Protein AF-A0A963Q5G5-F1 (afdb_monomer_lite)

pLDDT: mean 93.92, std 6.42, range [62.44, 97.62]

Secondary structure (DSSP, 8-state):
---S----SSS-B---GGG-SS-BSTTTTTTTT-------------

Structure (mmCIF, N/CA/C/O backbone):
data_AF-A0A963Q5G5-F1
#
_entry.id   AF-A0A963Q5G5-F1
#
loop_
_atom_site.group_PDB
_atom_site.id
_atom_site.type_symbol
_atom_site.label_atom_id
_atom_site.label_alt_id
_atom_site.label_comp_id
_atom_site.label_asym_id
_atom_site.label_entity_id
_atom_site.label_seq_id
_atom_site.pdbx_PDB_ins_code
_atom_site.Cartn_x
_atom_site.Cartn_y
_a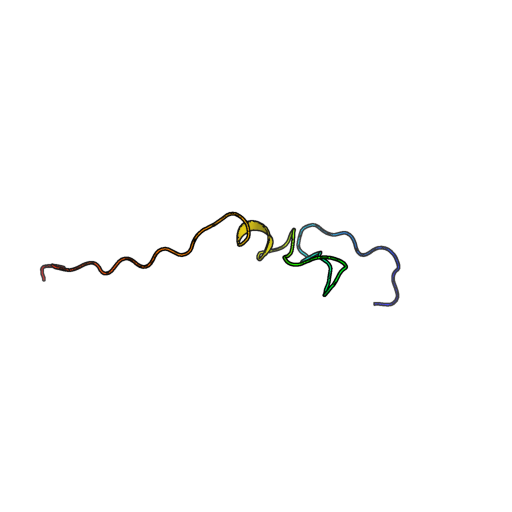tom_site.Cartn_z
_atom_site.occupancy
_atom_site.B_iso_or_equiv
_atom_site.auth_seq_id
_atom_site.auth_comp_id
_atom_site.auth_asym_id
_atom_site.auth_atom_id
_atom_site.pdbx_PDB_model_num
ATOM 1 N N . VAL A 1 1 ? 3.360 5.126 -18.704 1.00 82.75 1 VAL A N 1
ATOM 2 C CA . VAL A 1 1 ? 3.914 4.253 -19.774 1.00 82.75 1 VAL A CA 1
ATOM 3 C C . VAL A 1 1 ? 4.477 5.153 -20.862 1.00 82.75 1 VAL A C 1
ATOM 5 O O . VAL A 1 1 ? 3.911 6.218 -21.058 1.00 82.75 1 VAL A O 1
ATOM 8 N N . ASN A 1 2 ? 5.585 4.777 -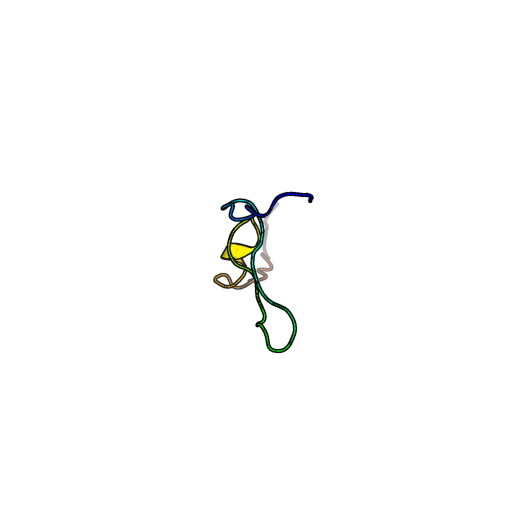21.509 1.00 93.81 2 ASN A N 1
ATOM 9 C CA . ASN A 1 2 ? 6.320 5.623 -22.469 1.00 93.81 2 ASN A CA 1
ATOM 10 C C . ASN A 1 2 ? 6.922 6.907 -21.853 1.00 93.81 2 ASN A C 1
ATOM 12 O O . ASN A 1 2 ? 7.073 7.919 -22.526 1.00 93.81 2 ASN A O 1
ATOM 16 N N . THR A 1 3 ? 7.275 6.851 -20.565 1.00 95.88 3 THR A N 1
ATOM 17 C CA . THR A 1 3 ? 8.060 7.867 -19.844 1.00 95.88 3 THR A CA 1
ATOM 18 C C . THR A 1 3 ? 9.022 7.164 -18.886 1.00 95.88 3 THR A C 1
ATOM 20 O O . THR A 1 3 ? 8.669 6.121 -18.332 1.00 95.88 3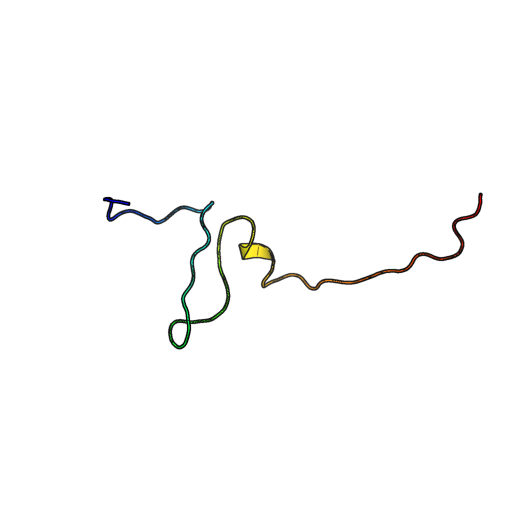 THR A O 1
ATOM 23 N N . GLY A 1 4 ? 10.225 7.718 -18.707 1.00 95.12 4 GLY A N 1
ATOM 24 C CA . GLY A 1 4 ? 11.215 7.241 -17.732 1.00 95.12 4 GLY A CA 1
ATOM 25 C C . GLY A 1 4 ? 11.101 7.904 -16.355 1.00 95.12 4 GLY A C 1
ATOM 26 O O . GLY A 1 4 ? 11.661 7.403 -15.385 1.00 95.12 4 GLY A O 1
ATOM 27 N N . LEU A 1 5 ? 10.360 9.012 -16.254 1.00 95.88 5 LEU A N 1
ATOM 28 C CA . LEU A 1 5 ? 10.078 9.687 -14.989 1.00 95.88 5 LEU A CA 1
ATOM 29 C C . LEU A 1 5 ? 8.757 9.158 -14.439 1.00 95.88 5 LEU A C 1
ATOM 31 O O . LEU A 1 5 ? 7.698 9.407 -15.014 1.00 95.88 5 LEU A O 1
ATOM 35 N N . ILE A 1 6 ? 8.839 8.402 -13.348 1.00 94.75 6 ILE A N 1
ATOM 36 C CA . ILE A 1 6 ? 7.681 7.744 -12.727 1.00 94.75 6 ILE A CA 1
ATOM 37 C C . ILE A 1 6 ? 7.445 8.186 -11.279 1.00 94.75 6 ILE A C 1
ATOM 39 O O . ILE A 1 6 ? 6.362 7.958 -10.747 1.00 94.75 6 ILE A O 1
ATOM 43 N N . SER A 1 7 ? 8.440 8.812 -10.644 1.00 96.31 7 SER A N 1
ATOM 44 C CA . SER A 1 7 ? 8.415 9.183 -9.229 1.00 96.31 7 SER A CA 1
ATOM 45 C C . SER A 1 7 ? 7.331 10.218 -8.938 1.00 96.31 7 SER A C 1
ATOM 47 O O . SER A 1 7 ? 7.399 11.345 -9.423 1.00 96.31 7 SER A O 1
ATOM 49 N N . THR A 1 8 ? 6.347 9.832 -8.130 1.00 96.00 8 THR A N 1
ATOM 50 C CA . THR A 1 8 ? 5.231 10.675 -7.680 1.00 96.00 8 THR A CA 1
ATOM 51 C C . THR A 1 8 ? 4.795 10.220 -6.289 1.00 96.00 8 THR A C 1
ATOM 53 O O . THR A 1 8 ? 4.915 9.041 -5.961 1.00 96.00 8 THR A O 1
ATOM 56 N N . ALA A 1 9 ? 4.305 11.143 -5.458 1.00 96.06 9 ALA A N 1
ATOM 57 C CA . ALA A 1 9 ? 3.898 10.822 -4.089 1.00 96.06 9 ALA A CA 1
ATOM 58 C C . ALA A 1 9 ? 2.558 10.067 -4.028 1.00 96.06 9 ALA A C 1
ATOM 60 O O . ALA A 1 9 ? 2.333 9.294 -3.100 1.00 96.06 9 ALA A O 1
ATOM 61 N N . GLU A 1 10 ? 1.667 10.269 -5.005 1.00 96.88 10 GLU A N 1
ATOM 62 C CA . GLU A 1 10 ? 0.360 9.602 -5.037 1.00 96.88 10 GLU A CA 1
ATOM 63 C C . GLU A 1 10 ? 0.395 8.151 -5.540 1.00 96.88 10 GLU A C 1
ATOM 65 O O . GLU A 1 10 ? -0.593 7.432 -5.376 1.00 96.88 10 GLU A O 1
ATOM 70 N N . ALA A 1 11 ? 1.499 7.705 -6.145 1.00 96.81 11 ALA A N 1
ATOM 71 C CA . ALA A 1 11 ? 1.634 6.350 -6.669 1.00 96.81 11 ALA A CA 1
ATOM 72 C C . ALA A 1 11 ? 2.298 5.406 -5.649 1.00 96.81 11 ALA A C 1
ATOM 74 O O . ALA A 1 11 ? 3.210 5.822 -4.936 1.00 96.81 11 ALA A O 1
ATOM 75 N N . PRO A 1 12 ? 1.869 4.131 -5.567 1.00 96.31 12 PRO A N 1
ATOM 76 C CA . PRO A 1 12 ? 2.508 3.155 -4.692 1.00 96.31 12 PRO A CA 1
ATOM 77 C C . PRO A 1 12 ? 3.836 2.674 -5.284 1.00 96.31 12 PRO A C 1
ATOM 79 O O . PRO A 1 12 ? 3.862 2.115 -6.386 1.00 96.31 12 PRO A O 1
ATOM 82 N N . PHE A 1 13 ? 4.921 2.816 -4.527 1.00 97.62 13 PHE A N 1
ATOM 83 C CA . PHE A 1 13 ? 6.259 2.350 -4.896 1.00 97.62 13 PHE A CA 1
ATOM 84 C C . PHE A 1 13 ? 6.710 1.186 -4.015 1.00 97.62 13 PHE A C 1
ATOM 86 O O . PHE A 1 13 ? 6.500 1.189 -2.811 1.00 97.62 13 PHE A O 1
ATOM 93 N N . GLY A 1 14 ? 7.335 0.169 -4.610 1.00 96.50 14 GLY A N 1
ATOM 94 C CA . GLY A 1 14 ? 7.920 -0.948 -3.868 1.00 96.50 14 GLY A CA 1
ATOM 95 C C . GLY A 1 14 ? 8.240 -2.153 -4.750 1.00 96.50 14 GLY A C 1
ATOM 96 O O . GLY A 1 14 ? 7.767 -2.269 -5.884 1.00 96.50 14 GLY A O 1
ATOM 97 N N . GLY A 1 15 ? 9.067 -3.053 -4.222 1.00 97.25 15 GLY A N 1
ATOM 98 C CA . GLY A 1 15 ? 9.564 -4.232 -4.931 1.00 97.25 15 GLY A CA 1
ATOM 99 C C . GLY A 1 15 ? 8.616 -5.432 -4.910 1.00 97.25 15 GLY A C 1
ATOM 100 O O . GLY A 1 15 ? 7.533 -5.412 -4.331 1.00 97.25 15 GLY A O 1
ATOM 101 N N . VAL A 1 16 ? 9.018 -6.516 -5.563 1.00 97.50 16 VAL A N 1
ATOM 102 C CA . VAL A 1 16 ? 8.379 -7.830 -5.411 1.00 97.50 16 VAL A CA 1
ATOM 103 C C . VAL A 1 16 ? 9.463 -8.882 -5.189 1.00 97.50 16 VAL A C 1
ATOM 105 O O . VAL A 1 16 ? 10.579 -8.738 -5.693 1.00 97.50 16 VAL A O 1
ATOM 108 N N . LYS A 1 17 ? 9.137 -9.974 -4.487 1.00 95.81 17 LYS A N 1
ATOM 109 C CA . LYS A 1 17 ? 10.069 -11.080 -4.190 1.00 95.81 17 LYS A CA 1
ATOM 110 C C . LYS A 1 17 ? 11.297 -10.579 -3.408 1.00 95.81 17 LYS A C 1
ATOM 112 O O . LYS A 1 17 ? 11.151 -9.948 -2.372 1.00 95.81 17 LYS A O 1
ATOM 117 N N . GLN A 1 18 ? 12.507 -10.854 -3.900 1.00 97.19 18 GLN A N 1
ATOM 118 C CA . GLN A 1 18 ? 13.760 -10.451 -3.257 1.00 97.19 18 GLN A CA 1
ATOM 119 C C . GLN A 1 18 ? 14.027 -8.943 -3.330 1.00 97.19 18 GLN A C 1
ATOM 121 O O . GLN A 1 18 ? 14.861 -8.448 -2.583 1.00 97.19 18 GLN A O 1
ATOM 126 N N . SER A 1 19 ? 13.323 -8.202 -4.192 1.00 97.19 19 SER A N 1
ATOM 127 C CA . SER A 1 19 ? 13.435 -6.740 -4.251 1.00 97.19 19 SER A CA 1
ATOM 128 C C . SER A 1 19 ? 12.681 -6.032 -3.120 1.00 97.19 19 SER A C 1
ATOM 130 O O . SER A 1 19 ? 12.782 -4.815 -3.017 1.00 97.19 19 SER A O 1
ATOM 132 N N . GLY A 1 20 ? 11.903 -6.764 -2.314 1.00 97.62 20 GLY A N 1
ATOM 133 C CA . GLY A 1 20 ? 11.185 -6.232 -1.158 1.00 97.62 20 GLY A CA 1
ATOM 134 C C . GLY A 1 20 ? 9.726 -6.681 -1.075 1.00 97.62 20 GLY A C 1
ATOM 135 O O . GLY A 1 20 ? 9.157 -7.234 -2.023 1.00 97.62 20 GLY A O 1
ATOM 136 N N . LEU A 1 21 ? 9.138 -6.406 0.084 1.00 96.19 21 LEU A N 1
ATOM 137 C CA . LEU A 1 21 ? 7.718 -6.526 0.407 1.00 96.19 21 LEU A CA 1
ATOM 138 C C . LEU A 1 21 ? 7.246 -5.151 0.895 1.00 96.19 21 LEU A C 1
ATOM 140 O O . 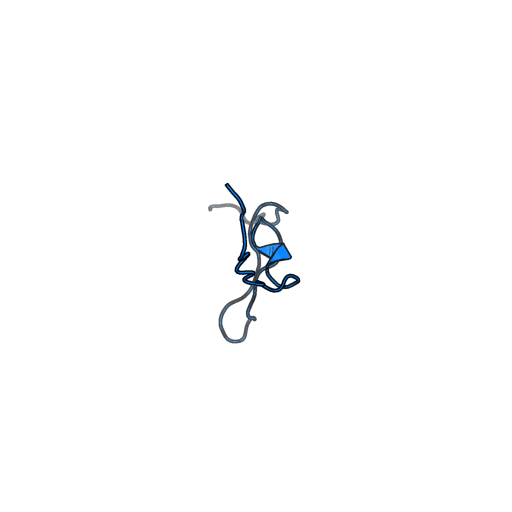LEU A 1 21 ? 8.084 -4.353 1.304 1.00 96.19 21 LEU A O 1
ATOM 144 N N . GLY A 1 22 ? 5.944 -4.877 0.826 1.00 95.56 22 GLY A N 1
ATOM 145 C CA . GLY A 1 22 ? 5.420 -3.571 1.230 1.00 95.56 22 GLY A CA 1
ATOM 146 C C . GLY A 1 22 ? 5.345 -2.539 0.113 1.00 95.56 22 GLY A C 1
ATOM 147 O O . GLY A 1 22 ? 5.729 -2.810 -1.034 1.00 95.56 22 GLY A O 1
ATOM 148 N N . ARG A 1 23 ? 4.790 -1.368 0.417 1.00 96.81 23 ARG A N 1
ATOM 149 C CA . ARG A 1 23 ? 4.626 -0.250 -0.520 1.00 96.81 23 ARG A CA 1
ATOM 150 C C . ARG A 1 23 ? 4.687 1.070 0.237 1.00 96.81 23 ARG A C 1
ATOM 152 O O . ARG A 1 23 ? 3.983 1.256 1.217 1.00 96.81 23 ARG A O 1
ATOM 159 N N . GLU A 1 24 ? 5.419 2.020 -0.325 1.00 97.44 24 GLU A N 1
ATOM 160 C CA . GLU A 1 24 ? 5.493 3.400 0.147 1.00 97.44 24 GLU A CA 1
ATOM 161 C C . GLU A 1 24 ? 4.723 4.349 -0.787 1.00 97.44 24 GLU A C 1
ATOM 163 O O . GLU A 1 24 ? 4.478 4.039 -1.959 1.00 97.44 24 GLU A O 1
ATOM 168 N N . GLY A 1 25 ? 4.348 5.526 -0.272 1.00 95.81 25 GLY A N 1
ATOM 169 C CA . GLY A 1 25 ? 3.556 6.518 -1.008 1.00 95.81 25 GLY A CA 1
ATOM 170 C C . GLY A 1 25 ? 2.107 6.081 -1.255 1.00 95.81 25 GLY A C 1
ATOM 171 O O . GLY A 1 25 ? 1.667 5.008 -0.836 1.00 95.81 25 GLY A O 1
ATOM 172 N N . SER A 1 26 ? 1.336 6.907 -1.962 1.00 96.94 26 SER A N 1
ATOM 173 C CA . SER A 1 26 ? -0.104 6.718 -2.201 1.00 96.94 26 SER A CA 1
ATOM 174 C C . SER A 1 26 ? -0.937 6.550 -0.922 1.00 96.94 26 SER A C 1
ATOM 176 O O . SER A 1 26 ? -0.488 6.818 0.189 1.00 96.94 26 SER A O 1
ATOM 178 N N . LYS A 1 27 ? -2.174 6.067 -1.078 1.00 96.06 27 LYS A N 1
ATOM 179 C CA . LYS A 1 27 ? -3.030 5.658 0.040 1.00 96.06 27 LYS A CA 1
ATOM 180 C C . LYS A 1 27 ? -2.524 4.421 0.795 1.00 96.06 27 LYS A C 1
ATOM 182 O O . LYS A 1 27 ? -2.917 4.245 1.935 1.00 96.06 27 LYS A O 1
ATOM 187 N N . TYR A 1 28 ? -1.685 3.590 0.172 1.00 95.94 28 TYR A N 1
ATOM 188 C CA . TYR A 1 28 ? -1.196 2.340 0.772 1.00 95.94 28 TYR A CA 1
ATOM 189 C C . TYR A 1 28 ? 0.028 2.542 1.674 1.00 95.94 28 TYR A C 1
ATOM 191 O O . TYR A 1 28 ? 0.341 1.675 2.477 1.00 95.94 28 TYR A O 1
ATOM 199 N N . GLY A 1 29 ? 0.718 3.683 1.568 1.00 95.56 29 GLY A N 1
ATOM 200 C CA . GLY A 1 29 ? 1.966 3.914 2.294 1.00 95.56 29 GLY A CA 1
ATOM 201 C C . GLY A 1 29 ? 1.812 3.941 3.814 1.00 95.56 29 GLY A C 1
ATOM 202 O O . GLY A 1 29 ? 2.746 3.589 4.521 1.00 95.56 29 GLY A O 1
ATOM 203 N N . LEU A 1 30 ? 0.643 4.336 4.331 1.00 96.06 30 LEU A N 1
ATOM 204 C CA . LEU A 1 30 ? 0.381 4.326 5.775 1.00 96.06 30 LEU A CA 1
ATOM 205 C C . LEU A 1 30 ? 0.008 2.940 6.308 1.00 96.06 30 LEU A C 1
ATOM 207 O O . LEU A 1 30 ? 0.129 2.720 7.512 1.00 96.06 30 LEU A O 1
ATOM 211 N N . ASP A 1 31 ? -0.412 2.011 5.446 1.00 96.00 31 ASP A N 1
ATOM 212 C CA . ASP A 1 31 ? -0.857 0.680 5.870 1.00 96.00 31 ASP A CA 1
ATOM 213 C C . ASP A 1 31 ? 0.287 -0.123 6.513 1.00 96.00 31 ASP A C 1
ATOM 215 O O . ASP A 1 31 ? 0.031 -0.974 7.356 1.00 96.00 31 ASP A O 1
ATOM 219 N N . GLU A 1 32 ? 1.551 0.179 6.188 1.00 94.81 32 GLU A N 1
ATOM 220 C CA . GLU A 1 32 ? 2.725 -0.469 6.803 1.00 94.81 32 GLU A CA 1
ATOM 221 C C . GLU A 1 32 ? 3.055 0.049 8.213 1.00 94.81 32 GLU A C 1
ATOM 223 O O . GLU A 1 32 ? 3.885 -0.532 8.911 1.00 94.81 32 GLU A O 1
ATOM 228 N N . PHE A 1 33 ? 2.411 1.137 8.645 1.00 96.06 33 PHE A N 1
ATOM 229 C CA . PHE A 1 33 ? 2.651 1.781 9.943 1.00 96.06 33 PHE A CA 1
ATOM 230 C C . PHE A 1 33 ? 1.435 1.731 10.874 1.00 96.06 33 PHE A C 1
ATOM 232 O O . PHE A 1 33 ? 1.496 2.232 12.000 1.00 96.06 33 PHE A O 1
ATOM 239 N N . MET A 1 34 ? 0.318 1.167 10.413 1.00 95.81 34 MET A N 1
ATOM 240 C CA . MET A 1 34 ? -0.930 1.084 11.162 1.00 95.81 34 MET A CA 1
ATOM 241 C C . MET A 1 34 ? -1.326 -0.369 11.387 1.00 95.81 34 MET A C 1
ATOM 243 O O . MET A 1 34 ? -1.160 -1.219 10.523 1.00 95.81 34 MET A O 1
ATOM 247 N N . GLU A 1 35 ? -1.934 -0.634 12.539 1.00 96.00 35 GLU A N 1
ATOM 248 C CA . GLU A 1 35 ? -2.474 -1.948 12.871 1.00 96.00 35 GLU A CA 1
ATOM 249 C C . GLU A 1 35 ? -3.999 -1.912 12.842 1.00 96.00 35 GLU A C 1
ATOM 251 O O . GLU A 1 35 ? -4.636 -1.044 13.453 1.00 96.00 35 GLU A O 1
ATOM 256 N N . ILE A 1 36 ? -4.602 -2.885 12.160 1.00 95.69 36 ILE A N 1
ATOM 257 C CA . ILE A 1 36 ? -6.057 -3.016 12.123 1.00 95.69 36 ILE A CA 1
ATOM 258 C C . ILE A 1 36 ? -6.528 -3.564 13.469 1.00 95.69 36 ILE A C 1
ATOM 260 O O . ILE A 1 36 ? -6.206 -4.684 13.861 1.00 95.69 36 ILE A O 1
ATOM 264 N N . LYS A 1 37 ? -7.354 -2.781 14.164 1.00 97.12 37 LYS A N 1
ATOM 265 C CA . LYS A 1 37 ? -7.974 -3.177 15.428 1.00 97.12 37 LYS A CA 1
ATOM 266 C C . LYS A 1 37 ? -9.485 -3.256 15.278 1.00 97.12 37 LYS A C 1
ATOM 268 O O . LYS A 1 37 ? -10.152 -2.244 15.088 1.00 97.12 37 LYS A O 1
ATOM 273 N N . TYR A 1 38 ? -10.025 -4.460 15.419 1.00 96.31 38 TYR A N 1
ATOM 274 C CA . TYR A 1 38 ? -11.465 -4.676 15.499 1.00 96.31 38 TYR A CA 1
ATOM 275 C C . TYR A 1 38 ? -11.978 -4.389 16.918 1.00 96.31 38 TYR A C 1
ATOM 277 O O . TYR A 1 38 ? -11.408 -4.878 17.894 1.00 96.31 38 TYR A O 1
ATOM 285 N N . ILE A 1 39 ? -13.060 -3.612 17.033 1.00 94.56 39 ILE A N 1
ATOM 286 C CA . ILE A 1 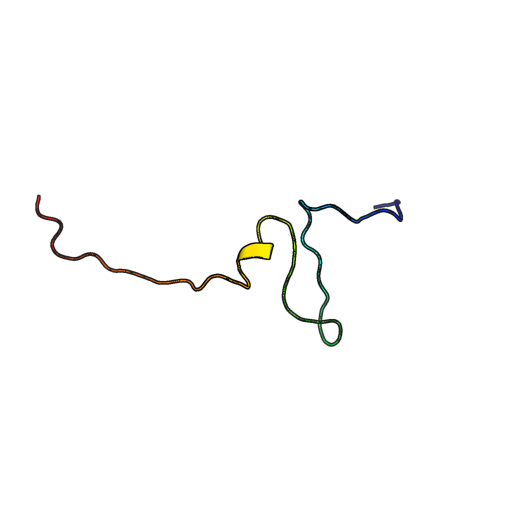39 ? -13.720 -3.298 18.307 1.00 94.56 39 ILE A CA 1
ATOM 287 C C . ILE A 1 39 ? -15.217 -3.591 18.166 1.00 94.56 39 ILE A C 1
ATOM 289 O O . ILE A 1 39 ? -15.910 -2.942 17.387 1.00 94.56 39 ILE A O 1
ATOM 293 N N . CYS A 1 40 ? -15.711 -4.559 18.940 1.00 93.56 40 CYS A N 1
ATOM 294 C CA . CYS A 1 40 ? -17.135 -4.873 19.042 1.00 93.56 40 CYS A CA 1
ATOM 295 C C . CYS A 1 40 ? -17.734 -4.091 20.215 1.00 93.56 40 CYS A C 1
ATOM 297 O O . CYS A 1 40 ? -17.485 -4.421 21.375 1.00 93.56 40 CYS A O 1
ATOM 299 N N . LEU A 1 41 ? -18.482 -3.031 19.915 1.00 91.69 41 LEU A N 1
ATOM 300 C CA . LEU A 1 41 ? -19.157 -2.230 20.933 1.00 91.69 41 LEU A CA 1
ATOM 301 C C . LEU A 1 41 ? -20.476 -2.910 21.323 1.00 91.69 41 LEU A C 1
ATOM 303 O O . LEU A 1 41 ? -21.397 -2.997 20.514 1.00 91.69 41 LEU A O 1
ATOM 307 N N . GLY A 1 42 ? -20.549 -3.413 22.555 1.00 92.44 42 GLY A N 1
ATOM 308 C CA . GLY A 1 42 ? -21.786 -3.912 23.161 1.00 92.44 42 GLY A CA 1
ATOM 309 C C . GLY A 1 42 ? -22.521 -2.819 23.943 1.00 92.44 42 GLY A C 1
ATOM 310 O O . GLY A 1 42 ? -21.930 -1.795 24.271 1.00 92.44 42 GLY A O 1
ATOM 311 N N . GLY A 1 43 ? -23.796 -3.054 24.269 1.00 83.50 43 GLY A N 1
ATOM 312 C CA . GLY A 1 43 ? -24.572 -2.151 25.132 1.00 83.50 43 GLY A CA 1
ATOM 313 C C . GLY A 1 43 ? -24.909 -0.803 24.492 1.00 83.50 43 GLY A C 1
ATOM 314 O O . GLY A 1 43 ? -24.898 0.216 25.171 1.00 83.50 43 GLY A O 1
ATOM 315 N N . LEU A 1 44 ? -25.172 -0.780 23.181 1.00 81.94 44 LEU A N 1
ATOM 316 C CA . LEU A 1 44 ? -25.776 0.385 22.537 1.00 81.94 44 LEU A CA 1
ATOM 317 C C . LEU A 1 44 ? -27.240 0.458 22.993 1.00 81.94 44 LEU A C 1
ATOM 319 O O . LEU A 1 44 ? -28.112 -0.148 22.372 1.00 81.94 44 LEU A O 1
ATOM 323 N N . ASP A 1 45 ? -27.470 1.113 24.130 1.00 76.69 45 ASP A N 1
ATOM 324 C CA . ASP A 1 45 ? -28.809 1.337 24.670 1.00 76.69 45 ASP A CA 1
ATOM 325 C C . ASP A 1 45 ? -29.649 2.142 23.662 1.00 76.69 45 ASP A C 1
ATOM 327 O O . ASP A 1 45 ? -29.189 3.141 23.101 1.00 76.69 45 ASP A O 1
ATOM 331 N N . THR A 1 46 ? -30.867 1.657 23.413 1.00 62.44 46 THR A N 1
ATOM 332 C CA . THR A 1 46 ? -31.897 2.268 22.556 1.00 62.44 46 THR A CA 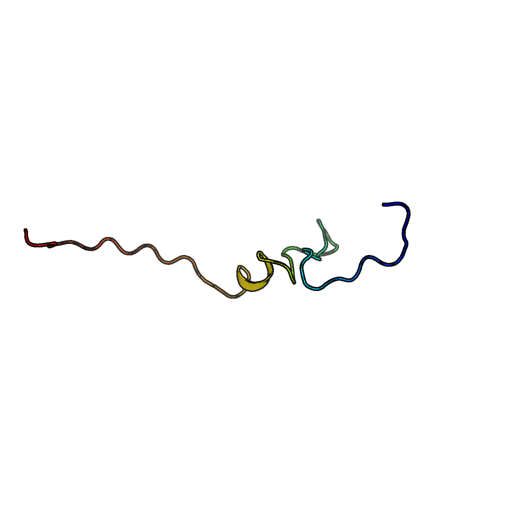1
ATOM 333 C C . THR A 1 46 ? -32.782 3.232 23.322 1.00 62.44 46 THR A C 1
ATOM 335 O O . THR A 1 46 ? -33.186 2.845 24.444 1.00 62.44 46 THR A O 1
#

Radius of gyration: 18.03 Å; chains: 1; bounding box: 46×22×48 Å

Sequence (46 aa):
VNTGLISTAEAPFGGVKQSGLGREGSKYGLDEFMEIKYICLGGLDT

Foldseek 3Di:
DPDPDDDDQQDWDFDPDPRDDATDHHPRNCVVVDDDDDDDDPDPDD